Protein AF-A0A7R7WXR3-F1 (afdb_monomer)

pLDDT: mean 70.78, std 17.16, range [33.22, 90.62]

Radius of gyration: 17.51 Å; Cα contacts (8 Å, |Δi|>4): 56; chains: 1; bounding box: 47×43×32 Å

Foldseek 3Di:
DVVVVVVVVVVVVVVPDDDDPCPPQQPPPVLCPPDDLVLLVVLLPDDPPPVSLLSVLLNPLRCLVPPPPPPCVVSCVVSPSNVVSSVVNVVVVVVVVVVVPDDDDDPPPPPDPDD

Nearest PDB structures (foldseek):
  3ncf-assembly1_A  TM=2.295E-01  e=8.209E+00  Homo sapiens

Organism: Aspergillus kawachii (NCBI:txid1069201)

Sequence (115 aa):
MEQLLADKIKAVITSSIPRVNLSCIGGENGKIRHLTSSHIKSASMLFKGHPVRSLIAEASAGPFILMDNFKFARELRENANYAGDLLDELKDLIKGQVKDKRVITPYTLHYWKSS

Secondary structure (DSSP, 8-state):
-HHHHHHHHHHHHHHHS----GGGS-TT-HHHHT--HHHHHHHHTSPTT-HHHHHHHHHHHHHHHH-TT-TTHHHHHH-HHHHHHHHHHHHHHHHHHHHTTSS------------

Mean predicted aligned error: 13.55 Å

Solvent-accessible surface area (backbone atoms only — not comparable to full-atom values): 7174 Å² total; per-residue (Å²): 112,68,65,62,50,51,53,51,52,50,52,56,53,63,72,67,54,79,85,73,76,67,89,78,56,58,84,78,42,73,74,47,75,79,60,48,74,64,58,54,57,59,42,53,73,50,64,90,90,40,68,68,45,53,54,51,19,64,50,39,32,60,33,52,75,74,37,99,78,38,94,56,48,64,62,56,67,74,36,68,81,41,47,62,47,28,51,52,39,48,52,48,53,52,51,52,47,51,71,57,84,78,63,76,80,80,81,75,76,78,85,73,72,87,125

Structure (mmCIF, N/CA/C/O backbone):
data_AF-A0A7R7WXR3-F1
#
_entry.id   AF-A0A7R7WXR3-F1
#
loop_
_atom_site.group_PDB
_atom_site.id
_atom_site.type_symbol
_atom_site.label_atom_id
_atom_site.label_alt_id
_atom_site.label_comp_id
_atom_site.label_asym_id
_atom_site.label_entity_id
_atom_site.label_seq_id
_atom_site.pdbx_PDB_ins_code
_atom_site.Cartn_x
_atom_site.Cartn_y
_atom_site.Cartn_z
_atom_site.occupancy
_atom_site.B_iso_or_equiv
_atom_site.auth_seq_id
_atom_site.auth_comp_id
_atom_site.auth_asym_id
_atom_site.auth_atom_id
_atom_site.pdbx_PDB_model_num
ATOM 1 N N . MET A 1 1 ? -16.231 -29.688 -16.056 1.00 72.56 1 MET A N 1
ATOM 2 C CA . MET A 1 1 ? -17.386 -28.883 -15.594 1.00 72.56 1 MET A CA 1
ATOM 3 C C . MET A 1 1 ? -16.926 -27.729 -14.705 1.00 72.56 1 MET A C 1
ATOM 5 O O . MET A 1 1 ? -17.267 -26.595 -15.001 1.00 72.56 1 MET A O 1
ATOM 9 N N . GLU A 1 2 ? -16.086 -27.990 -13.701 1.00 82.50 2 GLU A N 1
ATOM 10 C CA . GLU A 1 2 ? -15.491 -26.973 -12.813 1.00 82.50 2 GLU A CA 1
ATOM 11 C C . GLU A 1 2 ? -14.681 -25.887 -13.544 1.00 82.50 2 GLU A C 1
ATOM 13 O O . GLU A 1 2 ? -14.925 -24.704 -13.339 1.00 82.50 2 GLU A O 1
ATOM 18 N N . GLN A 1 3 ? -13.808 -26.269 -14.484 1.00 75.56 3 GLN A N 1
ATOM 19 C CA . GLN A 1 3 ? -13.009 -25.307 -15.257 1.00 75.56 3 GLN A CA 1
ATOM 20 C C . GLN A 1 3 ? -13.872 -24.314 -16.054 1.00 75.56 3 GLN A C 1
ATOM 22 O O . GLN A 1 3 ? -13.609 -23.118 -16.071 1.00 75.56 3 GLN A O 1
ATOM 27 N N . LEU A 1 4 ? -14.963 -24.803 -16.648 1.00 89.19 4 LEU A N 1
ATOM 28 C CA . LEU A 1 4 ? -15.900 -23.981 -17.415 1.00 89.19 4 LEU A CA 1
ATOM 29 C C . LEU A 1 4 ? -16.619 -22.956 -16.519 1.00 89.19 4 LEU A C 1
ATOM 31 O O . LEU A 1 4 ? -16.888 -21.833 -16.940 1.00 89.19 4 LEU A O 1
ATOM 35 N N . LEU A 1 5 ? -16.925 -23.338 -15.275 1.00 81.50 5 LEU A N 1
ATOM 36 C CA . LEU A 1 5 ? -17.486 -22.439 -14.266 1.00 81.50 5 LEU A CA 1
ATOM 37 C C . LEU A 1 5 ? -16.453 -21.402 -13.815 1.00 81.50 5 LEU A C 1
ATOM 39 O O . LEU A 1 5 ? -16.787 -20.220 -13.747 1.00 81.50 5 LEU A O 1
ATOM 43 N N . ALA A 1 6 ? -15.207 -21.816 -13.574 1.00 75.94 6 ALA A N 1
ATOM 44 C CA . ALA A 1 6 ? -14.114 -20.919 -13.212 1.00 75.94 6 ALA A CA 1
ATOM 45 C C . ALA A 1 6 ? -13.856 -19.865 -14.301 1.00 75.94 6 ALA A C 1
ATOM 47 O O . ALA A 1 6 ? -13.767 -18.674 -14.000 1.00 75.94 6 ALA A O 1
ATOM 48 N N . ASP A 1 7 ? -13.834 -20.274 -15.571 1.00 90.62 7 ASP A N 1
ATOM 49 C CA . ASP A 1 7 ? -13.632 -19.369 -16.705 1.00 90.62 7 ASP A CA 1
ATOM 50 C C . ASP A 1 7 ? -14.802 -18.391 -16.867 1.00 90.62 7 ASP A C 1
ATOM 52 O O . ASP A 1 7 ? -14.603 -17.205 -17.139 1.00 90.62 7 ASP A O 1
ATOM 56 N N . LYS A 1 8 ? -16.031 -18.858 -16.621 1.00 87.50 8 LYS A N 1
ATOM 57 C CA . LYS A 1 8 ? -17.231 -18.018 -16.667 1.00 87.50 8 LYS A CA 1
ATOM 58 C C . LYS A 1 8 ? -17.247 -16.983 -15.541 1.00 87.50 8 LYS A C 1
ATOM 60 O O . LYS A 1 8 ? -17.546 -15.819 -15.796 1.00 87.50 8 LYS A O 1
ATOM 65 N N . ILE A 1 9 ? -16.879 -17.377 -14.321 1.00 79.25 9 ILE A N 1
ATOM 66 C CA . ILE A 1 9 ? -16.737 -16.463 -13.177 1.00 79.25 9 ILE A CA 1
ATOM 67 C C . ILE A 1 9 ? -15.640 -15.435 -13.465 1.00 79.25 9 ILE A C 1
ATOM 69 O O . ILE A 1 9 ? -15.857 -14.236 -13.292 1.00 79.25 9 ILE A O 1
ATOM 73 N N . LYS A 1 10 ? -14.487 -15.887 -13.970 1.00 79.81 10 LYS A N 1
ATOM 74 C CA . LYS 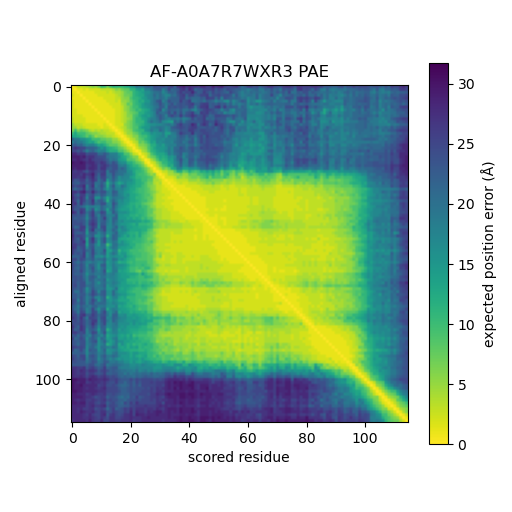A 1 10 ? -13.366 -15.018 -14.332 1.00 79.81 10 LYS A CA 1
ATOM 75 C C . LYS A 1 10 ? -13.788 -13.962 -15.349 1.00 79.81 10 LYS A C 1
ATOM 77 O O . LYS A 1 10 ? -13.537 -12.789 -15.104 1.00 79.81 10 LYS A O 1
ATOM 82 N N . ALA A 1 11 ? -14.468 -14.362 -16.425 1.00 80.81 11 ALA A N 1
ATOM 83 C CA . ALA A 1 11 ? -14.934 -13.463 -17.479 1.00 80.81 11 ALA A CA 1
ATOM 84 C C . ALA A 1 11 ? -15.916 -12.397 -16.967 1.00 80.81 11 ALA A C 1
ATOM 86 O O . ALA A 1 11 ? -15.792 -11.230 -17.331 1.00 80.81 11 ALA A O 1
ATOM 87 N N . VAL A 1 12 ? -16.854 -12.784 -16.096 1.00 81.44 12 VAL A N 1
ATOM 88 C CA . VAL A 1 12 ? -17.821 -11.859 -15.480 1.00 81.44 12 VAL A CA 1
ATOM 89 C C . VAL A 1 12 ? -17.112 -10.841 -14.585 1.00 81.44 12 VAL A C 1
ATOM 91 O O . VAL A 1 12 ? -17.435 -9.652 -14.614 1.00 81.44 12 VAL A O 1
ATOM 94 N N . ILE A 1 13 ? -16.128 -11.287 -13.800 1.00 69.44 13 ILE A N 1
ATOM 95 C CA . ILE A 1 13 ? -15.358 -10.401 -12.925 1.00 69.44 13 ILE A CA 1
ATOM 96 C C . ILE A 1 13 ? -14.561 -9.406 -13.771 1.00 69.44 13 ILE A C 1
ATOM 98 O O . ILE A 1 13 ? -14.696 -8.203 -13.563 1.00 69.44 13 ILE A O 1
ATOM 102 N N . THR A 1 14 ? -13.789 -9.862 -14.765 1.00 66.19 14 THR A N 1
ATOM 103 C CA . THR A 1 14 ? -12.979 -8.956 -15.597 1.00 66.19 14 THR A CA 1
ATOM 104 C C . THR A 1 14 ? -13.807 -8.009 -16.456 1.00 66.19 14 THR A C 1
ATOM 106 O O . THR A 1 14 ? -13.364 -6.884 -16.677 1.00 66.19 14 THR A O 1
ATOM 109 N N . SER A 1 15 ? -15.006 -8.395 -16.906 1.00 69.50 15 SER A N 1
ATOM 110 C CA . SER A 1 15 ? -15.893 -7.482 -17.641 1.00 69.50 15 SER A CA 1
ATOM 111 C C . SER A 1 15 ? -16.504 -6.385 -16.765 1.00 69.50 15 SER A C 1
ATOM 113 O O . SER A 1 15 ? -16.946 -5.367 -17.290 1.00 69.50 15 SER A O 1
ATOM 115 N N . SER A 1 16 ? -16.545 -6.592 -15.446 1.00 55.56 16 SER A N 1
ATOM 116 C CA . SER A 1 16 ? -17.174 -5.678 -14.482 1.00 55.56 16 SER A CA 1
ATOM 117 C C . SER A 1 16 ? -16.197 -4.667 -13.874 1.00 55.56 16 SER A C 1
ATOM 119 O O . SER A 1 16 ? -16.624 -3.734 -13.193 1.00 55.56 16 SER A O 1
ATOM 121 N N . ILE A 1 17 ? -14.889 -4.840 -14.098 1.00 56.56 17 ILE A N 1
ATOM 122 C CA . ILE A 1 17 ? -13.861 -3.925 -13.597 1.00 56.56 17 ILE A CA 1
ATOM 123 C C . ILE A 1 17 ? -13.853 -2.671 -14.486 1.00 56.56 17 ILE A C 1
ATOM 125 O O . ILE A 1 17 ? -13.584 -2.777 -15.687 1.00 56.56 17 ILE A O 1
ATOM 129 N N . PRO A 1 18 ? -14.122 -1.472 -13.937 1.00 51.03 18 PRO A N 1
ATOM 130 C CA . PRO A 1 18 ? -14.030 -0.242 -14.707 1.00 51.03 18 PRO A CA 1
ATOM 131 C C . PRO A 1 18 ? -12.605 -0.054 -15.234 1.00 51.03 18 PRO A C 1
ATOM 133 O O . PRO A 1 18 ? -11.639 -0.164 -14.479 1.00 51.03 18 PRO A O 1
ATOM 136 N N . ARG A 1 19 ? -12.464 0.252 -16.530 1.00 49.41 19 ARG A N 1
ATOM 137 C CA . ARG A 1 19 ? -11.163 0.607 -17.110 1.00 49.41 19 ARG A CA 1
ATOM 138 C C . ARG A 1 19 ? -10.715 1.936 -16.509 1.00 49.41 19 ARG A C 1
ATOM 140 O O . ARG A 1 19 ? -11.261 2.984 -16.846 1.00 49.41 19 ARG A O 1
ATOM 147 N N . VAL A 1 20 ? -9.742 1.886 -15.606 1.00 49.66 20 VAL A N 1
ATOM 148 C CA . VAL A 1 20 ? -9.132 3.086 -15.030 1.00 49.66 20 VAL A CA 1
ATOM 149 C C . VAL A 1 20 ? -8.230 3.710 -16.091 1.00 49.66 20 VAL A C 1
ATOM 151 O O . VAL A 1 20 ? -7.378 3.034 -16.667 1.00 49.66 20 VAL A O 1
ATOM 154 N N . ASN A 1 21 ? -8.434 4.995 -16.379 1.00 44.50 21 ASN A N 1
ATOM 155 C CA . ASN A 1 21 ? -7.540 5.735 -17.259 1.00 44.50 21 ASN A CA 1
ATOM 156 C C . ASN A 1 21 ? -6.202 5.928 -16.530 1.00 44.50 21 ASN A C 1
ATOM 158 O O . ASN A 1 21 ? -6.119 6.673 -15.560 1.00 44.50 21 ASN A O 1
ATOM 162 N N . LEU A 1 22 ? -5.166 5.211 -16.966 1.00 48.84 22 LEU A N 1
ATOM 163 C CA . LEU A 1 22 ? -3.840 5.192 -16.334 1.00 48.84 22 LEU A CA 1
ATOM 164 C C . LEU A 1 22 ? -3.074 6.519 -16.486 1.00 48.84 22 LEU A C 1
ATOM 166 O O . LEU A 1 22 ? -2.031 6.692 -15.859 1.00 48.84 22 LEU A O 1
ATOM 170 N N . SER A 1 23 ? -3.576 7.474 -17.280 1.00 45.41 23 SER A N 1
ATOM 171 C CA . SER A 1 23 ? -2.880 8.737 -17.563 1.00 45.41 23 SER A CA 1
ATOM 172 C C . SER A 1 23 ? -2.734 9.663 -16.350 1.00 45.41 23 SER A C 1
ATOM 174 O O . SER A 1 23 ? -1.924 10.583 -16.388 1.00 45.41 23 SER A O 1
ATOM 176 N N . CYS A 1 24 ? -3.501 9.449 -15.278 1.00 45.41 24 CYS A N 1
ATOM 177 C CA . CYS A 1 24 ? -3.420 10.226 -14.037 1.00 45.41 24 CYS A CA 1
ATOM 178 C C . CYS A 1 24 ? -2.577 9.555 -12.941 1.00 45.41 24 CYS A C 1
ATOM 180 O O . CYS A 1 24 ? -2.445 10.106 -11.848 1.00 45.41 24 CYS A O 1
ATOM 182 N N . ILE A 1 25 ? -1.975 8.393 -13.211 1.00 50.16 25 ILE A N 1
ATOM 183 C CA . ILE A 1 25 ? -1.349 7.572 -12.172 1.00 50.16 25 ILE A CA 1
ATOM 184 C C . ILE A 1 25 ? 0.175 7.660 -12.267 1.00 50.16 25 ILE A C 1
ATOM 186 O O . ILE A 1 25 ? 0.876 6.713 -12.601 1.00 50.16 25 ILE A O 1
ATOM 190 N N . GLY A 1 26 ? 0.669 8.862 -11.963 1.00 50.25 26 GLY A N 1
ATOM 191 C CA . GLY A 1 26 ? 1.752 9.084 -10.998 1.00 50.25 26 GLY A CA 1
ATOM 192 C C . GLY A 1 26 ? 3.056 8.293 -11.127 1.00 50.25 26 GLY A C 1
ATOM 193 O O . GLY A 1 26 ? 3.719 8.094 -10.112 1.00 50.25 26 GLY A O 1
ATOM 194 N N . GLY A 1 27 ? 3.459 7.867 -12.323 1.00 44.38 27 GLY A N 1
ATOM 195 C CA . GLY A 1 27 ? 4.751 7.201 -12.536 1.00 44.38 27 GLY A CA 1
ATOM 196 C C . GLY A 1 27 ? 5.963 8.084 -12.240 1.00 44.38 27 GLY A C 1
ATOM 197 O O . GLY A 1 27 ? 7.025 7.593 -11.863 1.00 44.38 27 GLY A O 1
ATOM 198 N N . GLU A 1 28 ? 5.776 9.399 -12.352 1.00 46.81 28 GLU A N 1
ATOM 199 C CA . GLU A 1 28 ? 6.812 10.411 -12.163 1.00 46.81 28 GLU A CA 1
ATOM 200 C C . GLU A 1 28 ? 6.371 11.491 -11.161 1.00 46.81 28 GLU A C 1
ATOM 202 O O . GLU A 1 28 ? 6.708 12.666 -11.276 1.00 46.81 28 GLU A O 1
ATOM 207 N N . ASN A 1 29 ? 5.593 11.111 -10.141 1.00 55.78 29 ASN A N 1
ATOM 208 C CA . ASN A 1 29 ? 5.330 12.025 -9.033 1.00 55.78 29 ASN A CA 1
ATOM 209 C C . ASN A 1 29 ? 6.670 12.376 -8.364 1.00 55.78 29 ASN A C 1
ATOM 211 O O . ASN A 1 29 ? 7.378 11.489 -7.880 1.00 55.78 29 ASN A O 1
ATOM 215 N N . GLY A 1 30 ? 7.011 13.670 -8.285 1.00 57.09 30 GLY A N 1
ATOM 216 C CA . GLY A 1 30 ? 8.253 14.156 -7.659 1.00 57.09 30 GLY A CA 1
ATOM 217 C C . GLY A 1 30 ? 8.495 13.609 -6.243 1.00 57.09 30 GLY A C 1
ATOM 218 O O . GLY A 1 30 ? 9.642 13.462 -5.824 1.00 57.09 30 GLY A O 1
ATOM 219 N N . LYS A 1 31 ? 7.422 13.190 -5.556 1.00 64.56 31 LYS A N 1
ATOM 220 C CA . LYS A 1 31 ? 7.449 12.492 -4.262 1.00 64.56 31 LYS A CA 1
ATOM 221 C C . LYS A 1 31 ? 8.284 11.196 -4.271 1.00 64.56 31 LYS A C 1
ATOM 223 O O . LYS A 1 31 ? 8.915 10.886 -3.270 1.00 64.56 31 LYS A O 1
ATOM 228 N N . ILE A 1 32 ? 8.340 10.454 -5.382 1.00 68.38 32 ILE A N 1
ATOM 229 C CA . ILE A 1 32 ? 9.031 9.147 -5.479 1.00 68.38 32 ILE A CA 1
ATOM 230 C C . ILE A 1 32 ? 10.475 9.286 -5.978 1.00 68.38 32 ILE A C 1
ATOM 232 O O . ILE A 1 32 ? 11.318 8.411 -5.737 1.00 68.38 32 ILE A O 1
ATOM 236 N N . ARG A 1 33 ? 10.785 10.377 -6.691 1.00 72.81 33 ARG A N 1
ATOM 237 C CA . ARG A 1 33 ? 12.084 10.577 -7.352 1.00 72.81 33 ARG A CA 1
ATOM 238 C C . ARG A 1 33 ? 13.253 10.476 -6.371 1.00 72.81 33 ARG A C 1
ATOM 240 O O . ARG A 1 33 ? 14.272 9.886 -6.712 1.00 72.81 33 ARG A O 1
ATOM 247 N N . HIS A 1 34 ? 13.065 10.976 -5.152 1.00 78.69 34 HIS A N 1
ATOM 248 C CA . HIS A 1 34 ? 14.092 11.026 -4.108 1.00 78.69 34 HIS A CA 1
ATOM 249 C C . HIS A 1 34 ? 13.976 9.904 -3.063 1.00 78.69 34 HIS A C 1
ATOM 251 O O . HIS A 1 34 ? 14.798 9.819 -2.150 1.00 78.69 34 HIS A O 1
ATOM 257 N N . LEU A 1 35 ? 12.978 9.021 -3.179 1.00 82.81 35 LEU A N 1
ATOM 258 C CA . LEU A 1 35 ? 12.890 7.854 -2.306 1.00 82.81 35 LEU A CA 1
ATOM 259 C C . LEU A 1 35 ? 13.986 6.840 -2.644 1.00 82.81 35 LEU A C 1
ATOM 261 O O . LEU A 1 35 ? 14.422 6.716 -3.790 1.00 82.81 35 LEU A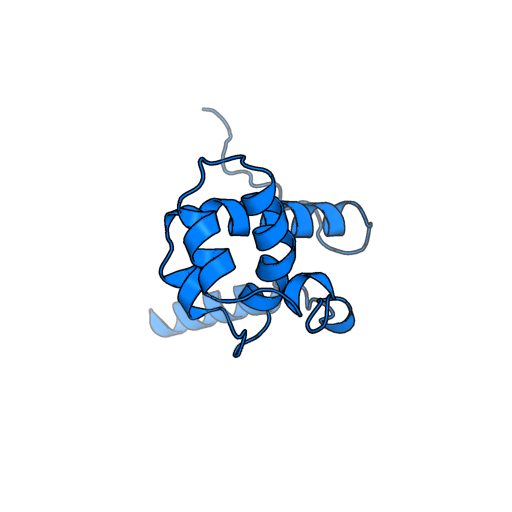 O 1
ATOM 265 N N . THR A 1 36 ? 14.413 6.101 -1.624 1.00 86.69 36 THR A N 1
ATOM 266 C CA . THR A 1 36 ? 15.396 5.020 -1.717 1.00 86.69 36 THR A CA 1
ATOM 267 C C . THR A 1 36 ? 14.876 3.812 -0.943 1.00 86.69 36 THR A C 1
ATOM 269 O O . THR A 1 36 ? 13.996 3.951 -0.091 1.00 86.69 36 THR A O 1
ATOM 272 N N . SER A 1 37 ? 15.455 2.634 -1.186 1.00 86.19 37 SER A N 1
ATOM 273 C CA . SER A 1 37 ? 15.140 1.419 -0.414 1.00 86.19 37 SER A CA 1
ATOM 274 C C . SER A 1 37 ? 15.341 1.637 1.097 1.00 86.19 37 SER A C 1
ATOM 276 O O . SER A 1 37 ? 14.534 1.185 1.905 1.00 86.19 37 SER A O 1
ATOM 278 N N . SER A 1 38 ? 16.366 2.409 1.484 1.00 87.62 38 SER A N 1
ATOM 279 C CA . SER A 1 38 ? 16.632 2.756 2.887 1.00 87.62 38 SER A CA 1
ATOM 280 C C . SER A 1 38 ? 15.489 3.562 3.510 1.00 87.62 38 SER A C 1
ATOM 282 O O . SER A 1 38 ? 15.059 3.252 4.615 1.00 87.62 38 SER A O 1
ATOM 284 N N . HIS A 1 39 ? 14.917 4.531 2.785 1.00 88.56 39 HIS A N 1
ATOM 285 C CA . HIS A 1 39 ? 13.777 5.310 3.285 1.00 88.56 39 HIS A CA 1
ATOM 286 C C . HIS A 1 39 ? 12.566 4.424 3.600 1.00 88.56 39 HIS A C 1
ATOM 288 O O . HIS A 1 39 ? 11.933 4.604 4.637 1.00 88.56 39 HIS A O 1
ATOM 294 N N . ILE A 1 40 ? 12.277 3.440 2.744 1.00 85.81 40 ILE A N 1
ATOM 29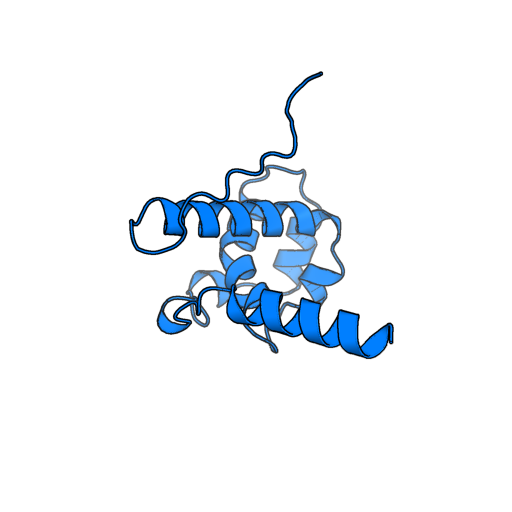5 C CA . ILE A 1 40 ? 11.150 2.516 2.938 1.00 85.81 40 ILE A CA 1
ATOM 296 C C . ILE A 1 40 ? 11.405 1.597 4.136 1.00 85.81 40 ILE A C 1
ATOM 298 O O . ILE A 1 40 ? 10.530 1.438 4.984 1.00 85.81 40 ILE A O 1
ATOM 302 N N . LYS A 1 41 ? 12.618 1.044 4.250 1.00 87.62 41 LYS A N 1
ATOM 303 C CA . LYS A 1 41 ? 13.009 0.190 5.384 1.00 87.62 41 LYS A CA 1
ATOM 304 C C . LYS A 1 41 ? 12.982 0.941 6.713 1.00 87.62 41 LYS A C 1
ATOM 306 O O . LYS A 1 41 ? 12.467 0.425 7.694 1.00 87.62 41 LYS A O 1
ATOM 311 N N . SER A 1 42 ? 13.491 2.167 6.756 1.00 88.50 42 SER A N 1
ATOM 312 C CA . SER A 1 42 ? 13.440 2.985 7.970 1.00 88.50 42 SER A CA 1
ATOM 313 C C . SER A 1 42 ? 12.002 3.350 8.338 1.00 88.50 42 SER A C 1
ATOM 315 O O . SER A 1 42 ? 11.638 3.322 9.509 1.00 88.50 42 SER A O 1
ATOM 317 N N . ALA A 1 43 ? 11.151 3.640 7.349 1.00 87.56 43 ALA A N 1
ATOM 318 C CA . ALA A 1 43 ? 9.745 3.933 7.598 1.00 87.56 43 ALA A CA 1
ATOM 319 C C . ALA A 1 43 ? 8.956 2.717 8.106 1.00 87.56 43 ALA A C 1
ATOM 321 O O . ALA A 1 43 ? 8.046 2.892 8.916 1.00 87.56 43 ALA A O 1
ATOM 322 N N . SER A 1 44 ? 9.309 1.494 7.693 1.00 85.94 44 SER A N 1
ATOM 323 C CA . SER A 1 44 ? 8.640 0.275 8.173 1.00 85.94 44 SER A CA 1
ATOM 324 C C . SER A 1 44 ? 8.921 -0.037 9.650 1.00 85.94 44 SER A C 1
ATOM 326 O O . SER A 1 44 ? 8.149 -0.770 10.275 1.00 85.94 44 SER A O 1
ATOM 328 N N . MET A 1 45 ? 9.967 0.570 10.224 1.00 88.75 45 MET A N 1
ATOM 329 C CA . MET A 1 45 ? 10.291 0.504 11.655 1.00 88.75 45 MET A CA 1
ATOM 330 C C . MET A 1 45 ? 9.475 1.492 12.505 1.00 88.75 45 MET A C 1
ATOM 332 O O . MET A 1 45 ? 9.510 1.417 13.731 1.00 88.75 45 MET A O 1
ATOM 336 N N . LEU A 1 46 ? 8.740 2.421 11.886 1.00 88.94 46 LEU A N 1
ATOM 337 C CA . LEU A 1 46 ? 7.928 3.407 12.600 1.00 88.94 46 LEU A CA 1
ATOM 338 C C . LEU A 1 46 ? 6.573 2.817 13.009 1.00 88.94 46 LEU A C 1
ATOM 340 O O . LEU A 1 46 ? 5.994 1.974 12.314 1.00 88.94 46 LEU A O 1
ATOM 344 N N . PHE A 1 47 ? 6.017 3.315 14.114 1.00 88.50 47 PHE A N 1
ATOM 345 C CA . PHE A 1 47 ? 4.679 2.928 14.567 1.00 88.50 47 PHE A CA 1
ATOM 346 C C . PHE A 1 47 ? 3.598 3.265 13.535 1.00 88.50 47 PHE A C 1
ATOM 348 O O . PHE A 1 47 ? 3.718 4.219 12.763 1.00 88.50 47 PHE A O 1
ATOM 355 N N . LYS A 1 48 ? 2.515 2.479 13.528 1.00 85.56 48 LYS A N 1
ATOM 356 C CA . LYS A 1 48 ? 1.363 2.732 12.654 1.00 85.56 48 LYS A CA 1
ATOM 357 C C . LYS A 1 48 ? 0.775 4.118 12.940 1.00 85.56 48 LYS A C 1
ATOM 359 O O . LYS A 1 48 ? 0.698 4.528 14.093 1.00 85.56 48 LYS A O 1
ATOM 364 N N . GLY A 1 49 ? 0.372 4.827 11.884 1.00 80.25 49 GLY A N 1
ATOM 365 C CA . GLY A 1 49 ? -0.139 6.200 11.972 1.00 80.25 49 GLY A CA 1
ATOM 366 C C . GLY A 1 49 ? 0.943 7.284 11.954 1.00 80.25 49 GLY A C 1
ATOM 367 O O . GLY A 1 49 ? 0.618 8.467 12.004 1.00 80.25 49 GLY A O 1
ATOM 368 N N . HIS A 1 50 ? 2.226 6.917 11.859 1.00 87.56 50 HIS A N 1
ATOM 369 C CA . HIS A 1 50 ? 3.297 7.901 11.734 1.00 87.56 50 HIS A CA 1
ATOM 370 C C . HIS A 1 50 ? 3.215 8.651 10.383 1.00 87.56 50 HIS A C 1
ATOM 372 O O . HIS A 1 50 ? 3.160 7.992 9.343 1.00 87.56 50 HIS A O 1
ATOM 378 N N . PRO A 1 51 ? 3.316 9.996 10.339 1.00 83.75 51 PRO A N 1
ATOM 379 C CA . PRO A 1 51 ? 3.138 10.782 9.107 1.00 83.75 51 PRO A CA 1
ATOM 380 C C . PRO A 1 51 ? 4.048 10.375 7.937 1.00 83.75 51 PRO A C 1
ATOM 382 O O . PRO A 1 51 ? 3.630 10.357 6.784 1.00 83.75 51 PRO A O 1
ATOM 385 N N . VAL A 1 52 ? 5.296 9.995 8.231 1.00 85.69 52 VAL A N 1
ATOM 386 C CA . VAL A 1 52 ? 6.253 9.495 7.221 1.00 85.69 52 VAL A CA 1
ATOM 387 C C . VAL A 1 52 ? 5.751 8.224 6.527 1.00 85.69 52 VAL A C 1
ATOM 389 O O . VAL A 1 52 ? 5.990 8.047 5.333 1.00 85.69 52 VAL A O 1
ATOM 392 N N . ARG A 1 53 ? 5.035 7.351 7.249 1.00 88.50 53 ARG A N 1
ATOM 393 C CA . ARG A 1 53 ? 4.452 6.143 6.661 1.00 88.50 53 ARG A CA 1
ATOM 394 C C . ARG A 1 53 ? 3.340 6.504 5.685 1.00 88.50 53 ARG A C 1
ATOM 396 O O . ARG A 1 53 ? 3.355 5.977 4.583 1.00 88.50 53 ARG A O 1
ATOM 403 N N . SER A 1 54 ? 2.457 7.440 6.026 1.00 81.44 54 SER A N 1
ATOM 404 C CA . SER A 1 54 ? 1.430 7.928 5.095 1.00 81.44 54 SER A CA 1
ATOM 405 C C . SER A 1 54 ? 2.051 8.581 3.860 1.00 81.44 54 SER A C 1
ATOM 407 O O . SER A 1 54 ? 1.668 8.261 2.746 1.00 81.44 54 SER A O 1
ATOM 409 N N . LEU A 1 55 ? 3.091 9.407 4.026 1.00 81.75 55 LEU A N 1
ATOM 410 C CA . LEU A 1 55 ? 3.756 10.075 2.900 1.00 81.75 55 LEU A CA 1
ATOM 411 C C . LEU A 1 55 ? 4.336 9.084 1.879 1.00 81.75 55 LEU A C 1
ATOM 413 O O . LEU A 1 55 ? 4.192 9.265 0.669 1.00 81.75 55 LEU A O 1
ATOM 417 N N . ILE A 1 56 ? 5.023 8.044 2.355 1.00 83.75 56 ILE A N 1
ATOM 418 C CA . ILE A 1 56 ? 5.593 7.024 1.470 1.00 83.75 56 ILE A CA 1
ATOM 419 C C . ILE A 1 56 ? 4.477 6.146 0.877 1.00 83.75 56 ILE A C 1
ATOM 421 O O . ILE A 1 56 ? 4.587 5.757 -0.286 1.00 83.75 56 ILE A O 1
ATOM 425 N N . ALA A 1 57 ? 3.390 5.877 1.606 1.00 85.19 57 ALA A N 1
ATOM 426 C CA . ALA A 1 57 ? 2.267 5.086 1.112 1.00 85.19 57 ALA A CA 1
ATOM 427 C C . ALA A 1 57 ? 1.520 5.846 0.010 1.00 85.19 57 ALA A C 1
ATOM 429 O O . ALA A 1 57 ? 1.335 5.302 -1.073 1.00 85.19 57 ALA A O 1
ATOM 430 N N . GLU A 1 58 ? 1.224 7.129 0.220 1.00 81.06 58 GLU A N 1
ATOM 431 C CA . GLU A 1 58 ? 0.630 8.025 -0.776 1.00 81.06 58 GLU A CA 1
ATOM 432 C C . GLU A 1 58 ? 1.497 8.073 -2.044 1.00 81.06 58 GLU A C 1
ATOM 434 O O . GLU A 1 58 ? 1.007 7.968 -3.170 1.00 81.06 58 GLU A O 1
ATOM 439 N N . ALA A 1 59 ? 2.817 8.186 -1.868 1.00 78.81 59 ALA A N 1
ATOM 440 C CA . ALA A 1 59 ? 3.748 8.233 -2.983 1.00 78.81 59 ALA A CA 1
ATOM 441 C C . ALA A 1 59 ? 3.846 6.894 -3.730 1.00 78.81 59 ALA A C 1
ATOM 443 O O . ALA A 1 59 ? 4.117 6.897 -4.924 1.00 78.81 59 ALA A O 1
ATOM 444 N N . SER A 1 60 ? 3.663 5.753 -3.064 1.00 81.62 60 SER A N 1
ATOM 445 C CA . SER A 1 60 ? 4.012 4.446 -3.634 1.00 81.62 60 SER A CA 1
ATOM 446 C C . SER A 1 60 ? 2.832 3.530 -3.955 1.00 81.62 60 SER A C 1
ATOM 448 O O . SER A 1 60 ? 2.984 2.684 -4.833 1.00 81.62 60 SER A O 1
ATOM 450 N N . ALA A 1 61 ? 1.661 3.707 -3.336 1.00 82.06 61 ALA A N 1
ATOM 451 C CA . ALA A 1 61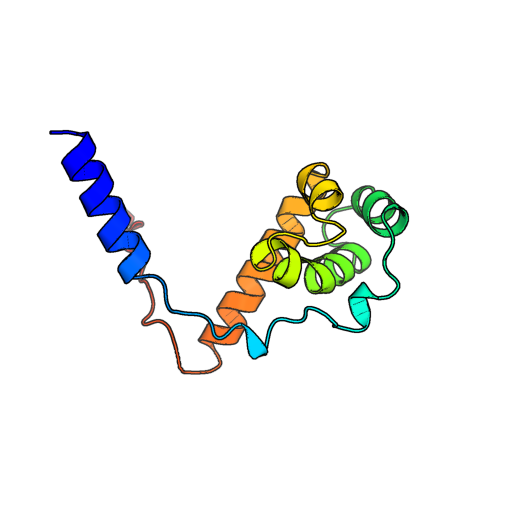 ? 0.507 2.822 -3.498 1.00 82.06 61 ALA A CA 1
ATOM 452 C C . ALA A 1 61 ? 0.021 2.749 -4.950 1.00 82.06 61 ALA A C 1
ATOM 454 O O . ALA A 1 61 ? -0.125 1.655 -5.491 1.00 82.06 61 ALA A O 1
ATOM 455 N N . GLY A 1 62 ? -0.161 3.896 -5.612 1.00 76.75 62 GLY A N 1
ATOM 456 C CA . GLY A 1 62 ? -0.588 3.940 -7.015 1.00 76.75 62 GLY A CA 1
ATOM 457 C C . GLY A 1 62 ? 0.372 3.178 -7.941 1.00 76.75 62 GLY A C 1
ATOM 458 O O . GLY A 1 62 ? -0.032 2.182 -8.542 1.00 76.75 62 GLY A O 1
ATOM 459 N N . PRO A 1 63 ? 1.652 3.582 -8.027 1.00 75.75 63 PRO A N 1
ATOM 460 C CA . PRO A 1 63 ? 2.646 2.892 -8.847 1.00 75.75 63 PRO A CA 1
ATOM 461 C C . PRO A 1 63 ? 2.843 1.420 -8.482 1.00 75.75 63 PRO A C 1
ATOM 463 O O . PRO A 1 63 ? 2.989 0.596 -9.375 1.00 75.75 63 PRO A O 1
ATOM 466 N N . PHE A 1 64 ? 2.801 1.061 -7.196 1.00 83.69 64 PHE A N 1
ATOM 467 C CA . PHE A 1 64 ? 2.921 -0.331 -6.759 1.00 83.69 64 PHE A CA 1
ATOM 468 C C . PHE A 1 64 ? 1.786 -1.221 -7.277 1.00 83.69 64 P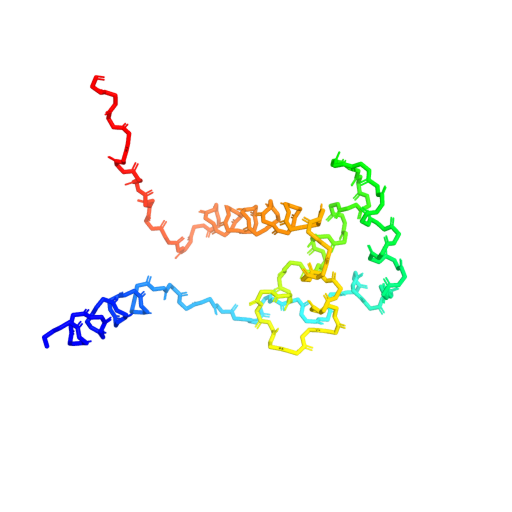HE A C 1
ATOM 470 O O . PHE A 1 64 ? 2.023 -2.375 -7.624 1.00 83.69 64 PHE A O 1
ATOM 477 N N . ILE A 1 65 ? 0.561 -0.696 -7.319 1.00 78.69 65 ILE A N 1
ATOM 478 C CA . ILE A 1 65 ? -0.623 -1.447 -7.753 1.00 78.69 65 ILE A CA 1
ATOM 479 C C . ILE A 1 65 ? -0.710 -1.521 -9.278 1.00 78.69 65 ILE A C 1
ATOM 481 O O . ILE A 1 65 ? -1.209 -2.506 -9.816 1.00 78.69 65 ILE A O 1
ATOM 485 N N . LEU A 1 66 ? -0.263 -0.475 -9.974 1.00 75.75 66 LEU A N 1
ATOM 486 C CA . LEU A 1 66 ? -0.596 -0.262 -11.384 1.00 75.75 66 LEU A CA 1
ATOM 487 C C . LEU A 1 66 ? 0.579 -0.447 -12.340 1.00 75.75 66 LEU A C 1
ATOM 489 O O . LEU A 1 66 ? 0.361 -0.522 -13.547 1.00 75.75 66 LEU A O 1
ATOM 493 N N . MET A 1 67 ? 1.810 -0.505 -11.831 1.00 75.75 67 MET A N 1
ATOM 494 C CA . MET A 1 67 ? 3.003 -0.725 -12.641 1.00 75.75 67 MET A CA 1
ATOM 495 C C . MET A 1 67 ? 3.608 -2.092 -12.350 1.00 75.75 67 MET A C 1
ATOM 497 O O . MET A 1 67 ? 3.994 -2.381 -11.218 1.00 75.75 67 MET A O 1
ATOM 501 N N . ASP A 1 68 ? 3.816 -2.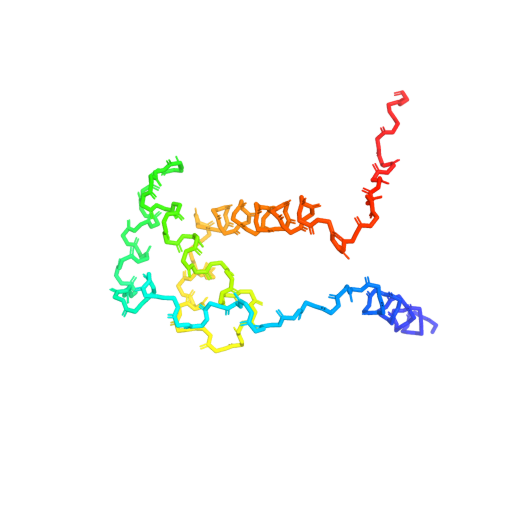883 -13.401 1.00 78.38 68 ASP A N 1
ATOM 502 C CA . ASP A 1 68 ? 4.457 -4.198 -13.281 1.00 78.38 68 ASP A CA 1
ATOM 503 C C . ASP A 1 68 ? 5.913 -4.103 -12.783 1.00 78.38 68 ASP A C 1
ATOM 505 O O . ASP A 1 68 ? 6.402 -4.995 -12.091 1.00 78.38 68 ASP A O 1
ATOM 509 N N . ASN A 1 69 ? 6.594 -2.990 -13.087 1.00 79.81 69 ASN A N 1
ATOM 510 C CA . ASN A 1 69 ? 8.026 -2.787 -12.836 1.00 79.81 69 ASN A CA 1
ATOM 511 C C . ASN A 1 69 ? 8.321 -1.644 -11.851 1.00 79.81 69 ASN A C 1
ATOM 513 O O . ASN A 1 69 ? 9.308 -0.919 -11.996 1.00 79.81 69 ASN A O 1
ATOM 517 N N . PHE A 1 70 ? 7.472 -1.444 -10.841 1.00 85.12 70 PHE A N 1
ATOM 518 C CA . PHE A 1 70 ? 7.737 -0.426 -9.827 1.00 85.12 70 PHE A CA 1
ATOM 519 C C . PHE A 1 70 ? 9.034 -0.721 -9.050 1.00 85.12 70 PHE A C 1
ATOM 521 O O . PHE A 1 70 ? 9.182 -1.778 -8.436 1.00 85.12 70 PHE A O 1
ATOM 528 N N . LYS A 1 71 ? 9.966 0.245 -9.020 1.00 85.31 71 LYS A N 1
ATOM 529 C CA . LYS A 1 71 ? 11.324 0.071 -8.460 1.00 85.31 71 LYS A CA 1
ATOM 530 C C . LYS A 1 71 ? 11.383 -0.328 -6.978 1.00 85.31 71 LYS A C 1
ATOM 532 O O . LYS A 1 71 ? 12.420 -0.815 -6.546 1.00 85.31 71 LYS A O 1
ATOM 537 N N . PHE A 1 72 ? 10.304 -0.121 -6.216 1.00 87.62 72 PHE A N 1
ATOM 538 C CA . PHE A 1 72 ? 10.211 -0.522 -4.804 1.00 87.62 72 PHE A CA 1
ATOM 539 C C . PHE A 1 72 ? 9.214 -1.657 -4.547 1.00 87.62 72 PHE A C 1
ATOM 541 O O . PHE A 1 72 ? 8.817 -1.892 -3.406 1.00 87.62 72 PHE A O 1
ATOM 548 N N . ALA A 1 73 ? 8.767 -2.359 -5.593 1.00 88.25 73 ALA A N 1
ATOM 549 C CA . ALA A 1 73 ? 7.770 -3.415 -5.446 1.00 88.25 73 ALA A CA 1
ATOM 550 C C . ALA A 1 73 ? 8.226 -4.523 -4.490 1.00 88.25 73 ALA A C 1
ATOM 552 O O . ALA A 1 73 ? 7.415 -5.058 -3.737 1.00 88.25 73 ALA A O 1
ATOM 553 N N . ARG A 1 74 ? 9.522 -4.851 -4.486 1.00 89.94 74 ARG A N 1
ATOM 554 C CA . ARG A 1 74 ? 10.076 -5.848 -3.568 1.00 89.94 74 ARG A CA 1
ATOM 555 C C . ARG A 1 74 ? 10.001 -5.373 -2.119 1.00 89.94 74 ARG A C 1
ATOM 557 O O . ARG A 1 74 ? 9.447 -6.077 -1.285 1.00 89.94 74 ARG A O 1
ATOM 564 N N . GLU A 1 75 ? 10.494 -4.171 -1.831 1.00 88.31 75 GLU A N 1
ATOM 565 C CA . GLU A 1 75 ? 10.494 -3.591 -0.488 1.00 88.31 75 GLU A CA 1
ATOM 566 C C . GLU A 1 75 ? 9.084 -3.519 0.095 1.00 88.31 75 GLU A C 1
ATOM 568 O O . GLU A 1 75 ? 8.877 -3.880 1.250 1.00 88.31 75 GLU A O 1
ATOM 573 N N . LEU A 1 76 ? 8.102 -3.094 -0.698 1.00 87.38 76 LEU A N 1
ATOM 574 C CA . LEU A 1 76 ? 6.721 -3.003 -0.232 1.00 87.38 76 LEU A CA 1
ATOM 575 C C . LEU A 1 76 ? 6.081 -4.376 0.021 1.00 87.38 76 LEU A C 1
ATOM 577 O O . LEU A 1 76 ? 5.279 -4.500 0.942 1.00 87.38 76 LEU A O 1
ATOM 581 N N . ARG A 1 77 ? 6.450 -5.412 -0.746 1.00 86.50 77 ARG A N 1
ATOM 582 C CA . ARG A 1 77 ? 5.968 -6.792 -0.536 1.00 86.50 77 ARG A CA 1
ATOM 583 C C . ARG A 1 77 ? 6.586 -7.448 0.694 1.00 86.50 77 ARG A C 1
ATOM 585 O O . ARG A 1 77 ? 5.894 -8.149 1.422 1.00 86.50 77 ARG A O 1
ATOM 592 N N . GLU A 1 78 ? 7.879 -7.236 0.915 1.00 86.88 78 GLU A N 1
ATOM 593 C CA . GLU A 1 78 ? 8.621 -7.866 2.013 1.00 86.88 78 GLU A CA 1
ATOM 594 C C . GLU A 1 78 ? 8.312 -7.225 3.376 1.00 86.88 78 GLU A C 1
ATOM 596 O O . GLU A 1 78 ? 8.447 -7.870 4.414 1.00 86.88 78 GLU A O 1
ATOM 601 N N . ASN A 1 79 ? 7.851 -5.971 3.399 1.00 81.75 79 ASN A N 1
ATOM 602 C CA . ASN A 1 79 ? 7.501 -5.269 4.631 1.00 81.75 79 ASN A CA 1
ATOM 603 C C . ASN A 1 79 ? 5.998 -5.384 4.940 1.00 81.75 79 ASN A C 1
ATOM 605 O O . ASN A 1 79 ? 5.226 -4.459 4.693 1.00 81.75 79 ASN A O 1
ATOM 609 N N . ALA A 1 80 ? 5.583 -6.489 5.571 1.00 74.88 80 ALA A N 1
ATOM 610 C CA . ALA A 1 80 ? 4.185 -6.721 5.973 1.00 74.88 80 ALA A CA 1
ATOM 611 C C . ALA A 1 80 ? 3.606 -5.602 6.866 1.00 74.88 80 ALA A C 1
ATOM 613 O O . ALA A 1 80 ? 2.423 -5.274 6.770 1.00 74.88 80 ALA A O 1
ATOM 614 N N . ASN A 1 81 ? 4.456 -4.949 7.669 1.00 76.88 81 ASN A N 1
ATOM 615 C CA . ASN A 1 81 ? 4.094 -3.790 8.495 1.00 76.88 81 ASN A CA 1
ATOM 616 C C . ASN A 1 81 ? 3.573 -2.589 7.692 1.00 76.88 81 ASN A C 1
ATOM 618 O O . ASN A 1 81 ? 2.978 -1.681 8.274 1.00 76.88 81 ASN A O 1
ATOM 622 N N . TYR A 1 82 ? 3.813 -2.580 6.382 1.00 78.50 82 TYR A N 1
ATOM 623 C CA . TYR A 1 82 ? 3.517 -1.482 5.476 1.00 78.50 82 TYR A CA 1
ATOM 624 C C . TYR A 1 82 ? 2.291 -1.739 4.588 1.00 78.50 82 TYR A C 1
ATOM 626 O O . TYR A 1 82 ? 1.700 -0.807 4.049 1.00 78.50 82 TYR A O 1
ATOM 634 N N . ALA A 1 83 ? 1.848 -2.997 4.489 1.00 80.69 83 ALA A N 1
ATOM 635 C CA . ALA A 1 83 ? 0.694 -3.381 3.678 1.00 80.69 83 ALA A CA 1
ATOM 636 C C . ALA A 1 83 ? -0.593 -2.654 4.104 1.00 80.69 83 ALA A C 1
ATOM 638 O O . ALA A 1 83 ? -1.388 -2.260 3.256 1.00 80.69 83 ALA A O 1
ATOM 639 N N . GLY A 1 84 ? -0.774 -2.431 5.410 1.00 81.00 84 GLY A N 1
ATOM 640 C CA . GLY A 1 84 ? -1.917 -1.681 5.931 1.00 81.00 84 GLY A CA 1
ATOM 641 C C . GLY A 1 84 ? -1.969 -0.240 5.419 1.00 81.00 84 GLY A C 1
ATOM 642 O O . GLY A 1 84 ? -3.036 0.210 5.019 1.00 81.00 84 GLY A O 1
ATOM 643 N N . ASP A 1 85 ? -0.825 0.444 5.356 1.00 83.88 85 ASP A N 1
ATOM 644 C CA . ASP A 1 85 ? -0.772 1.839 4.901 1.00 83.88 85 ASP A CA 1
ATOM 645 C C . ASP A 1 85 ? -1.072 1.934 3.399 1.00 83.88 85 ASP A C 1
ATOM 647 O O . ASP A 1 85 ? -1.804 2.815 2.964 1.00 83.88 85 ASP A O 1
ATOM 651 N N . LEU A 1 86 ? -0.568 0.983 2.603 1.00 83.81 86 LEU A N 1
ATOM 652 C CA . LEU A 1 86 ? -0.866 0.911 1.169 1.00 83.81 86 LEU A CA 1
ATOM 653 C C . LEU A 1 86 ? -2.353 0.648 0.899 1.00 83.81 86 LEU A C 1
ATOM 655 O O . LEU A 1 86 ? -2.910 1.195 -0.050 1.00 83.81 86 LEU A O 1
ATOM 659 N N . LEU A 1 87 ? -2.995 -0.193 1.716 1.00 83.31 87 LEU A N 1
ATOM 660 C CA . LEU A 1 87 ? -4.426 -0.482 1.606 1.00 83.31 87 LEU A CA 1
ATOM 661 C C . LEU A 1 87 ? -5.291 0.706 2.033 1.00 83.31 87 LEU A C 1
ATOM 663 O O . LEU A 1 87 ? -6.315 0.958 1.397 1.00 83.31 87 LEU A O 1
ATOM 667 N N . ASP A 1 88 ? -4.888 1.428 3.080 1.00 82.81 88 ASP A N 1
ATOM 668 C CA . ASP A 1 88 ? -5.564 2.653 3.507 1.00 82.81 88 ASP A CA 1
ATOM 669 C C . ASP A 1 88 ? -5.472 3.724 2.405 1.00 82.81 88 ASP A C 1
ATOM 671 O O . ASP A 1 88 ? -6.495 4.301 2.032 1.00 82.81 88 A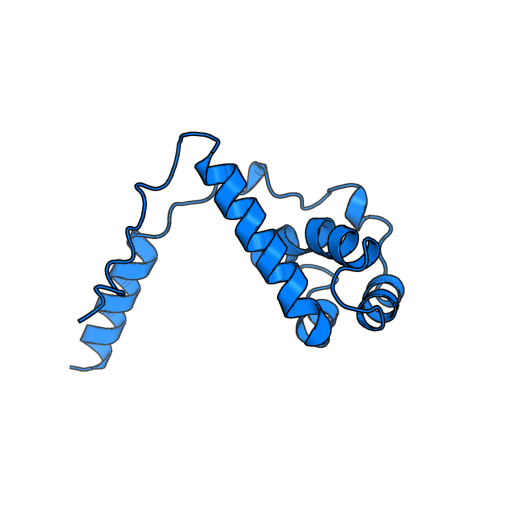SP A O 1
ATOM 675 N N . GLU A 1 89 ? -4.308 3.881 1.768 1.00 81.12 89 GLU A N 1
ATOM 676 C CA . GLU A 1 89 ? -4.157 4.818 0.648 1.00 81.12 89 GLU A CA 1
ATOM 677 C C . GLU A 1 89 ? -4.901 4.386 -0.615 1.00 81.12 89 GLU A C 1
ATOM 679 O O . GLU A 1 89 ? -5.533 5.202 -1.285 1.00 81.12 89 GLU A O 1
ATOM 684 N N . LEU A 1 90 ? -4.914 3.090 -0.936 1.00 79.94 90 LEU A N 1
ATOM 685 C CA . LEU A 1 90 ? -5.737 2.575 -2.029 1.00 79.94 90 LEU A CA 1
ATOM 686 C C . LEU A 1 90 ? -7.225 2.853 -1.779 1.00 79.94 90 LEU A C 1
ATOM 688 O O . LEU A 1 90 ? -7.952 3.265 -2.684 1.00 79.94 90 LEU A O 1
ATOM 692 N N . LYS A 1 91 ? -7.692 2.632 -0.549 1.00 79.19 91 LYS A N 1
ATOM 693 C CA . LYS A 1 91 ? -9.074 2.895 -0.148 1.00 79.19 91 LYS A CA 1
ATOM 694 C C . LYS A 1 91 ? -9.418 4.374 -0.287 1.00 79.19 91 LYS A C 1
ATOM 696 O O . LYS A 1 91 ? -10.504 4.685 -0.782 1.00 79.19 91 LYS A O 1
ATOM 701 N N . ASP A 1 92 ? -8.528 5.271 0.118 1.00 72.81 92 ASP A N 1
ATOM 702 C CA . ASP A 1 92 ? -8.752 6.710 0.010 1.00 72.81 92 ASP A CA 1
ATOM 703 C C . ASP A 1 92 ? -8.678 7.198 -1.441 1.00 72.81 92 ASP A C 1
ATOM 705 O O . ASP A 1 92 ? -9.536 7.982 -1.853 1.00 72.81 92 ASP A O 1
ATOM 709 N N . LEU A 1 93 ? -7.782 6.637 -2.259 1.00 68.31 93 LEU A N 1
ATOM 710 C CA . LEU A 1 93 ? -7.744 6.863 -3.704 1.00 68.31 93 LEU A CA 1
ATOM 711 C C . LEU A 1 93 ? -9.069 6.457 -4.365 1.00 68.31 93 LEU A C 1
ATOM 713 O O . LEU A 1 93 ? -9.669 7.252 -5.088 1.00 68.31 93 LEU A O 1
ATOM 717 N N . ILE A 1 94 ? -9.572 5.252 -4.071 1.00 68.88 94 ILE A N 1
ATOM 718 C CA . ILE A 1 94 ? -10.859 4.763 -4.587 1.00 68.88 94 ILE A CA 1
ATOM 719 C C . ILE A 1 94 ? -11.999 5.688 -4.140 1.00 68.88 94 ILE A C 1
ATOM 721 O O . ILE A 1 94 ? -12.818 6.101 -4.958 1.00 68.88 94 ILE A O 1
ATOM 725 N N . LYS A 1 95 ? -12.054 6.067 -2.858 1.00 68.94 95 LYS A N 1
ATOM 726 C CA . LYS A 1 95 ? -13.090 6.975 -2.339 1.00 68.94 95 LYS A CA 1
ATOM 727 C C . LYS A 1 95 ? -13.018 8.377 -2.942 1.00 68.94 95 LYS A C 1
ATOM 729 O O . LYS A 1 95 ? -14.064 8.991 -3.148 1.00 68.94 95 LYS A O 1
ATOM 734 N N . GLY A 1 96 ? -11.817 8.890 -3.197 1.00 61.72 96 GLY A N 1
ATOM 735 C CA . GLY A 1 96 ? -11.599 10.167 -3.871 1.00 61.72 96 GLY A CA 1
ATOM 736 C C . GLY A 1 96 ? -12.194 10.156 -5.277 1.00 61.72 96 GLY A C 1
ATOM 737 O O . GLY A 1 96 ? -12.966 11.047 -5.618 1.00 61.72 96 GLY A O 1
ATOM 738 N N . GLN A 1 97 ? -11.946 9.084 -6.035 1.00 55.28 97 GLN A N 1
ATOM 739 C CA . GLN A 1 97 ? -12.543 8.876 -7.359 1.00 55.28 97 GLN A CA 1
ATOM 740 C C . GLN A 1 97 ? -14.075 8.709 -7.304 1.00 55.28 97 GLN A C 1
ATOM 742 O O . GLN A 1 97 ? -14.773 9.148 -8.209 1.00 55.28 97 GLN A O 1
ATOM 747 N N . VAL A 1 98 ? -14.626 8.127 -6.230 1.00 53.47 98 VAL A N 1
ATOM 748 C CA . VAL A 1 98 ? -16.087 7.997 -6.036 1.00 53.47 98 VAL A CA 1
ATOM 749 C C . VAL A 1 98 ? -16.761 9.348 -5.747 1.00 53.47 98 VAL A C 1
ATOM 751 O O . VAL A 1 98 ? -17.912 9.560 -6.131 1.00 53.47 98 VAL A O 1
ATOM 754 N N . LYS A 1 99 ? -16.069 10.282 -5.080 1.00 50.88 99 LYS A N 1
ATOM 755 C CA . LYS A 1 99 ? -16.582 11.643 -4.829 1.00 50.88 99 LYS A CA 1
ATOM 756 C C . LYS A 1 99 ? -16.565 12.513 -6.091 1.00 50.88 99 LYS A C 1
ATOM 758 O O . LYS A 1 99 ? -17.429 13.379 -6.239 1.00 50.88 99 LYS A O 1
ATOM 763 N N . ASP A 1 100 ? -15.635 12.250 -7.003 1.00 50.97 100 ASP A N 1
ATOM 764 C CA . ASP A 1 100 ? -15.507 12.914 -8.300 1.00 50.97 100 ASP A CA 1
ATOM 765 C C . ASP A 1 100 ? -16.408 12.210 -9.339 1.00 50.97 100 ASP A C 1
ATOM 767 O O . ASP A 1 100 ? -15.998 11.339 -10.100 1.00 50.97 100 ASP A O 1
ATOM 771 N N . LYS A 1 101 ? -17.714 12.495 -9.266 1.00 51.06 101 LYS A N 1
ATOM 772 C CA . LYS A 1 101 ? -18.837 11.810 -9.943 1.00 51.06 101 LYS A CA 1
ATOM 773 C C . LYS A 1 101 ? -18.616 11.406 -11.419 1.00 51.06 101 LYS A C 1
ATOM 775 O O . LYS A 1 101 ? -19.191 12.053 -12.296 1.00 51.06 101 LYS A O 1
ATOM 780 N N . ARG A 1 102 ? -17.941 10.282 -11.717 1.00 46.69 102 ARG A N 1
ATOM 781 C CA . ARG A 1 102 ? -18.082 9.566 -13.011 1.00 46.69 102 ARG A CA 1
ATOM 782 C C . ARG A 1 102 ? -17.966 8.044 -13.004 1.00 46.69 102 ARG A C 1
ATOM 784 O O . ARG A 1 102 ? -18.251 7.471 -14.051 1.00 46.69 102 ARG 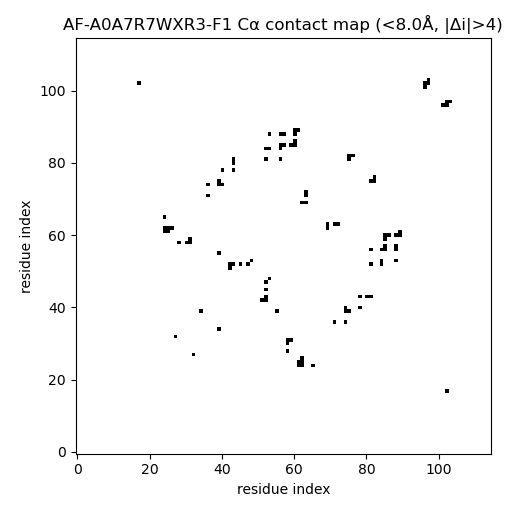A O 1
ATOM 791 N N . VAL A 1 103 ? -17.626 7.348 -11.916 1.00 47.44 103 VAL A N 1
ATOM 792 C CA . VAL A 1 103 ? -17.605 5.872 -11.961 1.00 47.44 103 VAL A CA 1
ATOM 793 C C . VAL A 1 103 ? -17.980 5.251 -10.616 1.00 47.44 103 VAL A C 1
ATOM 795 O O . VAL A 1 103 ? -17.483 5.651 -9.570 1.00 47.44 103 VAL A O 1
ATOM 798 N N . ILE A 1 104 ? -18.797 4.200 -10.721 1.00 44.12 104 ILE A N 1
ATOM 799 C CA . ILE A 1 104 ? -19.256 3.244 -9.706 1.00 44.12 104 ILE A CA 1
ATOM 800 C C . ILE A 1 104 ? -20.555 3.664 -8.998 1.00 44.12 104 ILE A C 1
ATOM 802 O O . ILE A 1 104 ? -20.568 4.348 -7.977 1.00 44.12 104 ILE A O 1
ATOM 806 N N . THR A 1 105 ? -21.676 3.167 -9.540 1.00 41.66 105 THR A N 1
ATOM 807 C CA . THR A 1 105 ? -22.892 2.872 -8.765 1.00 41.66 105 THR A CA 1
ATOM 808 C C . THR A 1 105 ? -22.494 2.227 -7.440 1.00 41.66 105 THR A C 1
ATOM 810 O O . THR A 1 105 ? -21.704 1.283 -7.479 1.00 41.66 105 THR A O 1
ATOM 813 N N . PRO A 1 106 ? -23.011 2.688 -6.289 1.00 40.56 106 PRO A N 1
ATOM 814 C CA . PRO A 1 106 ? -22.619 2.145 -4.999 1.00 40.56 106 PRO A CA 1
ATOM 815 C C . PRO A 1 106 ? -22.835 0.633 -5.019 1.00 40.56 106 PRO A C 1
ATOM 817 O O . PRO A 1 106 ? -23.962 0.162 -5.1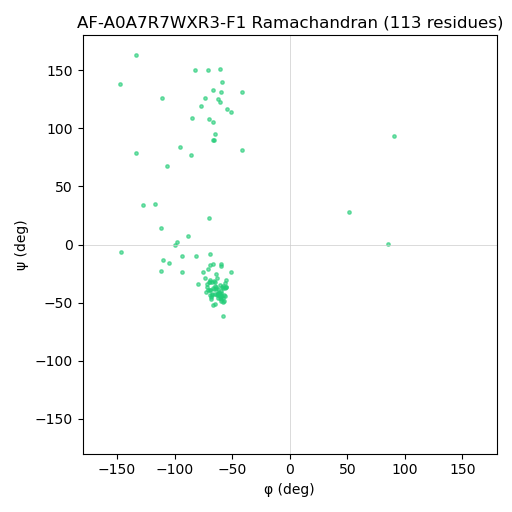68 1.00 40.56 106 PRO A O 1
ATOM 820 N N . TYR A 1 107 ? -21.755 -0.138 -4.892 1.00 39.56 107 TYR A N 1
ATOM 821 C CA . TYR A 1 107 ? -21.880 -1.532 -4.503 1.00 39.56 107 TYR A CA 1
ATOM 822 C C . TYR A 1 107 ? -22.390 -1.520 -3.066 1.00 39.56 107 TYR A C 1
ATOM 824 O O . TYR A 1 107 ? -21.620 -1.445 -2.109 1.00 39.56 107 TYR A O 1
ATOM 832 N N . THR A 1 108 ? -23.710 -1.533 -2.914 1.00 37.06 108 THR A N 1
ATOM 833 C CA . THR A 1 108 ? -24.356 -1.838 -1.646 1.00 37.06 108 THR A CA 1
ATOM 834 C C . THR A 1 108 ? -24.012 -3.292 -1.342 1.00 37.06 108 THR A C 1
ATOM 836 O O . THR A 1 108 ? -24.629 -4.216 -1.871 1.00 37.06 108 THR A O 1
ATOM 839 N N . LEU A 1 109 ? -22.965 -3.516 -0.545 1.00 36.75 109 LEU A N 1
ATOM 840 C CA . LEU A 1 109 ? -22.653 -4.836 -0.008 1.00 36.75 109 LEU A CA 1
ATOM 841 C C . LEU A 1 109 ? -23.785 -5.220 0.952 1.00 36.75 109 LEU A C 1
ATOM 843 O O . LEU A 1 109 ? -23.741 -4.924 2.141 1.00 36.75 109 LEU A O 1
ATOM 847 N N . HIS A 1 110 ? -24.814 -5.881 0.426 1.00 38.38 110 HIS A N 1
ATOM 848 C CA . HIS A 1 110 ? -25.971 -6.381 1.175 1.00 38.38 110 HIS A CA 1
ATOM 849 C C . HIS A 1 110 ? -25.645 -7.561 2.115 1.00 38.38 110 HIS A C 1
ATOM 851 O O . HIS A 1 110 ? -26.539 -8.315 2.485 1.00 38.38 110 HIS A O 1
ATOM 857 N N . TYR A 1 111 ? -24.389 -7.737 2.537 1.00 36.50 111 TYR A N 1
ATOM 858 C CA . TYR A 1 111 ? -23.973 -8.899 3.331 1.00 36.50 111 TYR A CA 1
ATOM 859 C C . TYR A 1 111 ? -24.109 -8.742 4.845 1.00 36.50 111 TYR A C 1
ATOM 861 O O . TYR A 1 111 ? -23.722 -9.641 5.579 1.00 36.50 111 TYR A O 1
ATOM 869 N N . TRP A 1 112 ? -24.714 -7.658 5.325 1.00 33.22 112 TRP A N 1
ATOM 870 C CA . TRP A 1 112 ? -25.090 -7.538 6.732 1.00 33.22 112 TRP A CA 1
ATOM 871 C C . TRP A 1 112 ? -26.518 -7.010 6.838 1.00 33.22 112 TRP A C 1
ATOM 873 O O . TRP A 1 112 ? -26.754 -5.834 7.098 1.00 33.22 112 TRP A O 1
ATOM 883 N N . LYS A 1 113 ? -27.496 -7.895 6.625 1.00 34.03 113 LYS A N 1
ATOM 884 C CA . LYS A 1 113 ? -28.727 -7.799 7.409 1.00 34.03 113 LYS A CA 1
ATOM 885 C C . LYS A 1 113 ? -28.461 -8.550 8.703 1.00 34.03 113 LYS A C 1
ATOM 887 O O . LYS A 1 113 ? -28.342 -9.772 8.679 1.00 34.03 113 LYS A O 1
ATOM 892 N N . SER A 1 114 ? -28.346 -7.805 9.798 1.00 45.25 114 SER A N 1
ATOM 893 C CA . SER A 1 114 ? -28.505 -8.355 11.139 1.00 45.25 114 SER A CA 1
ATOM 894 C C . SER A 1 114 ? -29.817 -9.136 11.162 1.00 45.25 114 SER A C 1
ATOM 896 O O . SER A 1 114 ? -30.880 -8.557 10.929 1.00 45.25 114 SER A O 1
ATOM 898 N N . SER A 1 115 ? -29.708 -10.449 11.329 1.00 41.47 115 SER A N 1
ATOM 899 C CA . SER A 1 115 ? -30.797 -11.271 11.852 1.00 41.47 115 SER A CA 1
ATOM 900 C C . SER A 1 115 ? -30.596 -11.390 13.352 1.00 41.47 115 SER A C 1
ATOM 902 O O . SER A 1 115 ? -29.412 -11.447 13.758 1.00 41.47 115 SER A O 1
#